Protein AF-A0A432JPH2-F1 (afdb_monomer_lite)

Sequence (101 aa):
M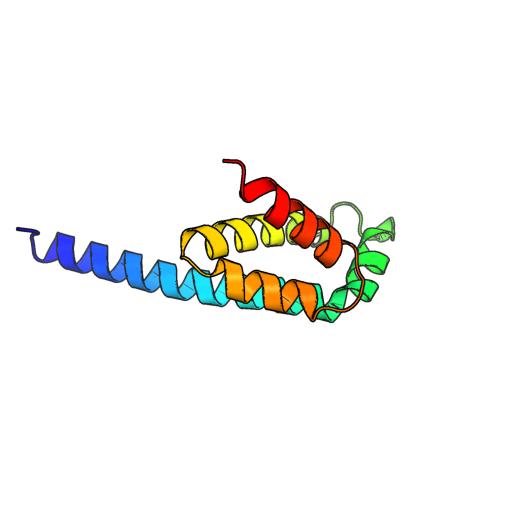LSDDQAVHVLRALDALDELEVAAFKLVRAELACGPVIDGLIADPLTEGSRLDLLCLADTVAADLLVAVGRRDSLLRLVEAAPAGSARDALADHLIGSDSA

pLDDT: mean 91.61, std 8.71, range [46.66, 98.19]

Foldseek 3Di:
DDDPVRVVVVVVVVVVLVVLLVVLVVLLLVCLQCAVVLQVLVPDPVCPPHCSVVSLVSNLVSQVSCVVVPNLVVSLVSLVPGDDHDSSVVSVVSSVVVVVD

Secondary structure (DSSP, 8-state):
---HHHHHHHHHHHHHHHHHHHHHHHHHHHHHHTHHHHHHHHTSGGGTTSHHHHHHHHHHHHHHHHHHTT-HHHHHHHHHHSPS-HHHHHHHHHHHHGGG-

Structure (mmCIF, N/CA/C/O backbone):
data_AF-A0A432JPH2-F1
#
_entry.id   AF-A0A432JPH2-F1
#
loop_
_atom_site.group_PDB
_atom_site.id
_atom_site.type_symbol
_atom_site.label_atom_id
_atom_site.label_alt_id
_atom_site.label_comp_id
_atom_site.label_asym_id
_atom_site.label_entity_id
_atom_site.label_seq_id
_atom_site.pdbx_PDB_ins_code
_atom_site.Cartn_x
_atom_site.Cartn_y
_atom_site.Cartn_z
_atom_site.occupancy
_atom_site.B_iso_or_equiv
_atom_site.auth_seq_id
_atom_site.auth_comp_id
_atom_site.auth_asym_id
_atom_site.auth_atom_id
_atom_site.pdbx_PDB_model_num
ATOM 1 N N . MET A 1 1 ? -15.441 4.207 31.258 1.00 83.31 1 MET A N 1
ATOM 2 C CA . MET A 1 1 ? -16.316 3.658 30.201 1.00 83.31 1 MET A CA 1
ATOM 3 C C . MET A 1 1 ? -16.439 4.709 29.117 1.00 83.31 1 MET A C 1
ATOM 5 O O . MET A 1 1 ? -16.495 5.881 29.473 1.00 83.31 1 MET A O 1
ATOM 9 N N . LEU A 1 2 ? -16.408 4.307 27.846 1.00 89.50 2 LEU A N 1
ATOM 10 C CA . LEU A 1 2 ? -16.673 5.208 26.719 1.00 89.50 2 LEU A CA 1
ATOM 11 C C . LEU A 1 2 ? -18.163 5.574 26.700 1.00 89.50 2 LEU A C 1
ATOM 13 O O . LEU A 1 2 ? -18.986 4.747 27.094 1.00 89.50 2 LEU A O 1
ATOM 17 N N . SER A 1 3 ? -18.501 6.787 26.261 1.00 96.75 3 SER A N 1
ATOM 18 C CA . SER A 1 3 ? -19.881 7.104 25.878 1.00 96.75 3 SER A CA 1
ATOM 19 C C . SER A 1 3 ? -20.249 6.411 24.563 1.00 96.75 3 SER A C 1
ATOM 21 O O . SER A 1 3 ? -19.365 6.023 23.795 1.00 96.75 3 SER A O 1
ATOM 23 N N . ASP A 1 4 ? -21.546 6.301 24.277 1.00 96.06 4 ASP A N 1
ATOM 24 C CA . ASP A 1 4 ? -22.032 5.698 23.030 1.00 96.06 4 ASP A CA 1
ATOM 25 C C . ASP A 1 4 ? -21.461 6.414 21.792 1.00 96.06 4 ASP A C 1
ATOM 27 O O . ASP A 1 4 ? -20.964 5.762 20.876 1.00 96.06 4 ASP A O 1
ATOM 31 N N . ASP A 1 5 ? -21.406 7.751 21.800 1.00 96.69 5 ASP A N 1
ATOM 32 C CA . ASP A 1 5 ? -20.808 8.533 20.708 1.00 96.69 5 ASP A CA 1
ATOM 33 C C . ASP A 1 5 ? -19.310 8.240 20.536 1.00 96.69 5 ASP A C 1
ATOM 35 O O . ASP A 1 5 ? -18.822 8.075 19.415 1.00 96.69 5 ASP A O 1
ATOM 39 N N . GLN A 1 6 ? -18.565 8.133 21.642 1.00 97.88 6 GLN A N 1
ATOM 40 C CA . GLN A 1 6 ? -17.144 7.783 21.596 1.00 97.88 6 GLN A CA 1
ATOM 41 C C . GLN A 1 6 ? -16.942 6.371 21.039 1.00 97.88 6 GLN A C 1
ATOM 43 O O . GLN A 1 6 ? -16.044 6.165 20.226 1.00 97.88 6 GLN A O 1
ATOM 48 N N . ALA A 1 7 ? -17.786 5.413 21.431 1.00 97.56 7 ALA A N 1
ATOM 49 C CA . ALA A 1 7 ? -17.740 4.055 20.904 1.00 97.56 7 ALA A CA 1
ATOM 50 C C . ALA A 1 7 ? -18.010 4.025 19.389 1.00 97.56 7 ALA A C 1
ATOM 52 O O . ALA A 1 7 ? -17.266 3.381 18.651 1.00 97.56 7 ALA A O 1
ATOM 53 N N . VAL A 1 8 ? -19.003 4.780 18.903 1.00 97.56 8 VAL A N 1
ATOM 54 C CA . VAL A 1 8 ? -19.297 4.905 17.463 1.00 97.56 8 VAL A CA 1
ATOM 55 C C . VAL A 1 8 ? -18.115 5.499 16.696 1.00 97.56 8 VAL A C 1
ATOM 57 O O . VAL A 1 8 ? -17.775 5.015 15.616 1.00 97.56 8 VAL A O 1
ATOM 60 N N . HIS A 1 9 ? -17.466 6.534 17.232 1.00 97.81 9 HIS A N 1
ATOM 61 C CA . HIS A 1 9 ? -16.297 7.132 1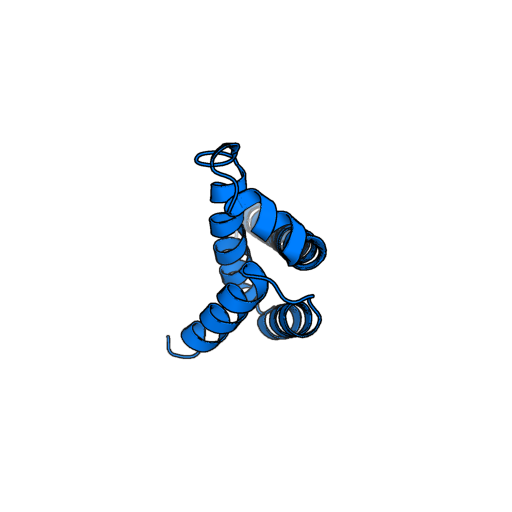6.586 1.00 97.81 9 HIS A CA 1
ATOM 62 C C . HIS A 1 9 ? -15.094 6.187 16.537 1.00 97.81 9 HIS A C 1
ATOM 64 O O . HIS A 1 9 ? -14.405 6.153 15.519 1.00 97.81 9 HIS A O 1
ATOM 70 N N . VAL A 1 10 ? -14.868 5.397 17.589 1.00 97.69 10 VAL A N 1
ATOM 71 C CA . VAL A 1 10 ? -13.818 4.370 17.595 1.00 97.69 10 VAL A CA 1
ATOM 72 C C . VAL A 1 10 ? -14.097 3.308 16.535 1.00 97.69 10 VAL A C 1
ATOM 74 O O . VAL A 1 10 ? -13.204 3.013 15.749 1.00 97.69 10 VAL A O 1
ATOM 77 N N . LEU A 1 11 ? -15.324 2.784 16.455 1.00 98.12 11 LEU A N 1
ATOM 78 C CA . LEU A 1 11 ? -15.683 1.780 15.446 1.00 98.12 11 LEU A CA 1
ATOM 79 C C . LEU A 1 11 ? -15.455 2.297 14.021 1.00 98.12 11 LEU A C 1
ATOM 81 O O . LEU A 1 11 ? -14.791 1.634 13.238 1.00 98.12 11 LEU A O 1
ATOM 85 N N . ARG A 1 12 ? -15.878 3.530 13.719 1.00 98.12 12 ARG A N 1
ATOM 86 C CA . ARG A 1 12 ? -15.630 4.153 12.406 1.00 98.12 12 ARG A CA 1
ATOM 87 C C . ARG A 1 12 ? -14.145 4.310 12.081 1.00 98.12 12 ARG A C 1
ATOM 89 O O . ARG A 1 12 ? -13.763 4.202 10.923 1.00 98.12 12 ARG A O 1
ATOM 96 N N . ALA A 1 13 ? -13.319 4.621 13.079 1.00 97.75 13 ALA A N 1
ATOM 97 C CA . ALA A 1 13 ? -11.879 4.734 12.878 1.00 97.75 13 ALA A CA 1
ATOM 98 C C . ALA A 1 13 ? -11.244 3.367 12.582 1.00 97.75 13 ALA A C 1
ATOM 100 O O . ALA A 1 13 ? -10.348 3.290 11.748 1.00 97.75 13 ALA A O 1
ATOM 101 N N . LEU A 1 14 ? -11.723 2.302 13.232 1.00 97.00 14 LEU A N 1
ATOM 102 C CA . LEU A 1 14 ? -11.289 0.931 12.957 1.00 97.00 14 LEU A CA 1
ATOM 103 C C . LEU A 1 14 ? -11.721 0.481 11.555 1.00 97.00 14 LEU A C 1
ATOM 105 O O . LEU A 1 14 ? -10.878 0.009 10.802 1.00 97.00 14 LEU A O 1
ATOM 109 N N . ASP A 1 15 ? -12.972 0.738 11.166 1.00 98.12 15 ASP A N 1
ATOM 110 C CA . ASP A 1 15 ? -13.462 0.448 9.810 1.00 98.12 15 ASP A CA 1
ATOM 111 C C . ASP A 1 15 ? -12.613 1.169 8.743 1.00 98.12 15 ASP A C 1
ATOM 113 O O . ASP A 1 15 ? -12.232 0.588 7.728 1.00 98.12 15 ASP A O 1
ATOM 117 N N . ALA A 1 16 ? -12.249 2.433 8.989 1.00 97.88 16 ALA A N 1
ATOM 118 C CA . ALA A 1 16 ? -11.392 3.195 8.083 1.00 97.88 16 ALA A CA 1
ATOM 119 C C . ALA A 1 16 ? -9.958 2.639 8.000 1.00 97.88 16 ALA A C 1
ATOM 121 O O . ALA A 1 16 ? -9.338 2.719 6.939 1.00 97.88 16 ALA A O 1
ATOM 122 N N . LEU A 1 17 ? -9.419 2.077 9.090 1.00 97.06 17 LEU A N 1
ATOM 123 C CA . LEU A 1 17 ? -8.118 1.399 9.063 1.00 97.06 17 LEU A CA 1
ATOM 124 C C . LEU A 1 17 ? -8.175 0.119 8.226 1.00 97.06 17 LEU A C 1
ATOM 126 O O . LEU A 1 17 ? -7.250 -0.120 7.451 1.00 97.06 17 LEU A O 1
ATOM 130 N N . ASP A 1 18 ? -9.261 -0.649 8.318 1.00 97.50 18 ASP A N 1
ATOM 131 C CA . ASP A 1 18 ? -9.459 -1.846 7.495 1.00 97.50 18 ASP A CA 1
ATOM 132 C C . ASP A 1 18 ? -9.540 -1.485 6.001 1.00 97.50 18 ASP A C 1
ATOM 134 O O . ASP A 1 18 ? -8.896 -2.117 5.157 1.00 97.50 18 ASP A O 1
ATOM 138 N N . GLU A 1 19 ? -10.276 -0.425 5.653 1.00 98.06 19 GLU A N 1
ATOM 139 C CA . GLU A 1 19 ? -10.339 0.080 4.275 1.00 98.06 19 GLU A CA 1
ATOM 140 C C . GLU A 1 19 ? -8.964 0.533 3.763 1.00 98.06 19 GLU A C 1
ATOM 142 O O . GLU A 1 19 ? -8.595 0.254 2.614 1.00 98.06 19 GLU A O 1
ATOM 147 N N . LEU A 1 20 ? -8.186 1.203 4.616 1.00 97.00 20 LEU A N 1
ATOM 148 C CA . LEU A 1 20 ? -6.855 1.680 4.268 1.00 97.00 20 LEU A CA 1
ATOM 149 C C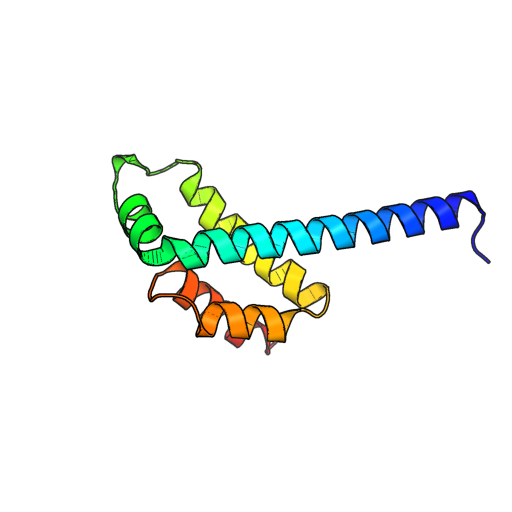 . LEU A 1 20 ? -5.858 0.519 4.100 1.00 97.00 20 LEU A C 1
ATOM 151 O O . LEU A 1 20 ? -5.074 0.542 3.151 1.00 97.00 20 LEU A O 1
ATOM 155 N N . GLU A 1 21 ? -5.930 -0.525 4.936 1.00 98.06 21 GLU A N 1
ATOM 156 C CA . GLU A 1 21 ? -5.152 -1.765 4.774 1.00 98.06 21 GLU A CA 1
ATOM 157 C C . GLU A 1 21 ? -5.422 -2.401 3.399 1.00 98.06 21 GLU A C 1
ATOM 159 O O . GLU A 1 21 ? -4.493 -2.741 2.656 1.00 98.06 21 GLU A O 1
ATOM 164 N N . VAL A 1 22 ? -6.699 -2.525 3.020 1.00 98.19 22 VAL A N 1
ATOM 165 C CA . VAL A 1 22 ? -7.098 -3.093 1.723 1.00 98.19 22 VAL A CA 1
ATOM 166 C C . VAL A 1 22 ? -6.577 -2.244 0.561 1.00 98.19 22 VAL A C 1
ATOM 168 O O . VAL A 1 22 ? -6.063 -2.789 -0.424 1.00 98.19 22 VAL A O 1
ATOM 171 N N . ALA A 1 23 ? -6.685 -0.918 0.661 1.00 97.75 23 ALA A N 1
ATOM 172 C CA . ALA A 1 23 ? -6.195 0.001 -0.360 1.00 97.75 23 ALA A CA 1
ATOM 173 C C . ALA A 1 23 ? -4.667 -0.071 -0.517 1.00 97.75 23 ALA A C 1
ATOM 175 O O . ALA A 1 23 ? -4.176 -0.131 -1.648 1.00 97.75 23 ALA A O 1
ATOM 176 N N . ALA A 1 24 ? -3.930 -0.138 0.593 1.00 97.62 24 ALA A N 1
ATOM 177 C CA . ALA A 1 24 ? -2.475 -0.252 0.604 1.00 97.62 24 ALA A CA 1
ATOM 178 C C . ALA A 1 24 ? -2.000 -1.536 -0.081 1.00 97.62 24 ALA A C 1
ATOM 180 O O . ALA A 1 24 ? -1.169 -1.489 -0.989 1.00 97.62 24 ALA A O 1
ATOM 181 N N . PHE A 1 25 ? -2.600 -2.682 0.255 1.00 98.00 25 PHE A N 1
ATOM 182 C CA . PHE A 1 25 ? -2.287 -3.931 -0.439 1.00 98.00 25 PHE A CA 1
ATOM 183 C C . PHE A 1 25 ? -2.614 -3.879 -1.927 1.00 98.00 25 PHE A C 1
ATOM 185 O O . PHE A 1 25 ? -1.872 -4.437 -2.735 1.00 98.00 25 PHE A O 1
ATOM 192 N N . LYS A 1 26 ? -3.730 -3.250 -2.306 1.00 97.19 26 LYS A N 1
ATOM 193 C CA . LYS A 1 26 ? -4.106 -3.114 -3.715 1.00 97.19 26 LYS A CA 1
ATOM 194 C C . LYS A 1 26 ? -3.067 -2.304 -4.490 1.00 97.19 26 LYS A C 1
ATOM 196 O O . LYS A 1 26 ? -2.726 -2.705 -5.600 1.00 97.19 26 LYS A O 1
ATOM 201 N N . LEU A 1 27 ? -2.585 -1.204 -3.913 1.00 95.69 27 LEU A N 1
ATOM 202 C CA . LEU A 1 27 ? -1.568 -0.347 -4.517 1.00 95.69 27 LEU A CA 1
ATOM 203 C C . LEU A 1 27 ? -0.253 -1.110 -4.703 1.00 95.69 27 LEU A C 1
ATOM 205 O O . LEU A 1 27 ? 0.164 -1.303 -5.843 1.00 95.69 27 LEU A O 1
ATOM 209 N N . VAL A 1 28 ? 0.315 -1.642 -3.616 1.00 95.75 28 VAL A N 1
ATOM 210 C CA . VAL A 1 28 ? 1.609 -2.346 -3.655 1.00 95.75 28 VAL A CA 1
ATOM 211 C C . VAL A 1 28 ? 1.559 -3.546 -4.601 1.00 95.75 28 VAL A C 1
ATOM 213 O O . VAL A 1 28 ? 2.465 -3.761 -5.398 1.00 95.75 28 VAL A O 1
ATOM 216 N N . ARG A 1 29 ? 0.470 -4.328 -4.591 1.00 95.81 29 ARG A N 1
ATOM 217 C CA . ARG A 1 29 ? 0.322 -5.457 -5.527 1.00 95.81 29 ARG A CA 1
ATOM 218 C C . ARG A 1 29 ? 0.293 -5.011 -6.983 1.00 95.81 29 ARG A C 1
ATOM 220 O O . ARG A 1 29 ? 0.869 -5.695 -7.824 1.00 95.81 29 ARG A O 1
ATOM 227 N N . ALA A 1 30 ? -0.426 -3.932 -7.288 1.00 93.94 30 ALA A N 1
ATOM 228 C CA . ALA A 1 30 ? -0.562 -3.452 -8.657 1.00 93.94 30 ALA A CA 1
ATOM 229 C C . ALA A 1 30 ? 0.775 -2.942 -9.200 1.00 93.94 30 ALA A C 1
ATOM 231 O O . ALA A 1 30 ? 1.126 -3.249 -10.337 1.00 93.94 30 ALA A O 1
ATOM 232 N N . GLU A 1 31 ? 1.527 -2.221 -8.376 1.00 93.56 31 GLU A N 1
ATOM 233 C CA . GLU A 1 31 ? 2.852 -1.734 -8.730 1.00 93.56 31 GLU A CA 1
ATOM 234 C C . GLU A 1 31 ? 3.851 -2.876 -8.910 1.00 93.56 31 GLU A C 1
ATOM 236 O O . GLU A 1 31 ? 4.434 -3.009 -9.984 1.00 93.56 31 GLU A O 1
ATOM 241 N N . LEU A 1 32 ? 3.966 -3.772 -7.923 1.00 94.56 32 LEU A N 1
ATOM 242 C CA . LEU A 1 32 ? 4.868 -4.923 -7.996 1.00 94.56 32 LEU A CA 1
ATOM 243 C C . LEU A 1 32 ? 4.577 -5.807 -9.217 1.00 94.56 32 LEU A C 1
ATOM 245 O O . LEU A 1 32 ? 5.499 -6.254 -9.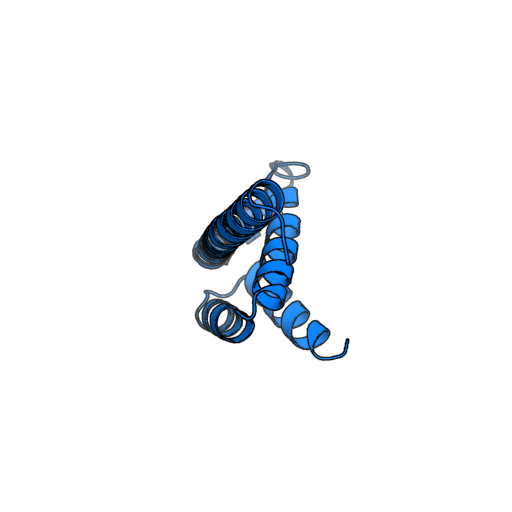897 1.00 94.56 32 LEU A O 1
ATOM 249 N N . ALA A 1 33 ? 3.302 -6.033 -9.548 1.00 94.00 33 ALA A N 1
ATOM 250 C CA . ALA A 1 33 ? 2.919 -6.799 -10.735 1.00 94.00 33 ALA A CA 1
ATOM 251 C C . ALA A 1 33 ? 3.339 -6.121 -12.054 1.00 94.00 33 ALA A C 1
ATOM 253 O O . ALA A 1 33 ? 3.542 -6.809 -13.055 1.00 94.00 33 ALA A O 1
ATOM 254 N N . CYS A 1 34 ? 3.471 -4.793 -12.057 1.00 90.31 34 CYS A N 1
ATOM 255 C CA . CYS A 1 34 ? 3.829 -3.990 -13.223 1.00 90.31 34 CYS A CA 1
ATOM 256 C C . CYS A 1 34 ? 5.297 -3.529 -13.221 1.00 90.31 34 CYS A C 1
ATOM 258 O O . CYS A 1 34 ? 5.649 -2.727 -14.083 1.00 90.31 34 CYS A O 1
ATOM 260 N N . GLY A 1 35 ? 6.142 -4.030 -12.308 1.00 87.69 35 GLY A N 1
ATOM 261 C CA . GLY A 1 35 ? 7.492 -3.512 -12.026 1.00 87.69 35 GLY A CA 1
ATOM 262 C C . GLY A 1 35 ? 8.300 -3.080 -13.260 1.00 87.69 35 GLY A C 1
ATOM 263 O O . GLY A 1 35 ? 8.541 -1.887 -13.416 1.00 87.69 35 GLY A O 1
ATOM 264 N N . PRO A 1 36 ? 8.619 -3.980 -14.213 1.00 88.94 36 PRO A N 1
ATOM 265 C CA . PRO A 1 36 ? 9.409 -3.617 -15.395 1.00 88.94 36 PRO A CA 1
ATOM 266 C C . PRO A 1 36 ? 8.778 -2.535 -16.284 1.00 88.94 36 PRO A C 1
ATOM 268 O O . PRO A 1 36 ? 9.483 -1.780 -16.951 1.00 88.94 36 PRO A O 1
ATOM 271 N N . VAL A 1 37 ? 7.443 -2.474 -16.332 1.00 92.50 37 VAL A N 1
ATOM 272 C CA . VAL A 1 37 ? 6.716 -1.458 -17.105 1.00 92.50 37 VAL A CA 1
ATOM 273 C C . VAL A 1 37 ? 6.803 -0.110 -16.399 1.00 92.50 37 VAL A C 1
ATOM 275 O O . VAL A 1 37 ? 7.062 0.895 -17.052 1.00 92.50 37 VAL A O 1
ATOM 278 N N . ILE A 1 38 ? 6.611 -0.091 -15.079 1.00 89.31 38 ILE A N 1
ATOM 279 C CA . ILE A 1 38 ? 6.710 1.124 -14.267 1.00 89.31 38 ILE A CA 1
ATOM 280 C C . ILE A 1 38 ? 8.137 1.672 -14.300 1.00 89.31 38 ILE A C 1
ATOM 282 O O . ILE A 1 38 ? 8.303 2.859 -14.555 1.00 89.31 38 ILE A O 1
ATOM 286 N N . ASP A 1 39 ? 9.153 0.816 -14.176 1.00 89.94 39 ASP A N 1
ATOM 287 C CA . ASP A 1 39 ? 10.563 1.205 -14.296 1.00 89.94 39 ASP A CA 1
ATOM 288 C C . ASP A 1 39 ? 10.852 1.879 -15.642 1.00 89.94 39 ASP A C 1
ATOM 290 O O . ASP A 1 39 ? 11.483 2.934 -15.703 1.00 89.94 39 ASP A O 1
ATOM 294 N N . GLY A 1 40 ? 10.359 1.285 -16.734 1.00 90.06 40 GLY A N 1
ATOM 295 C CA . GLY A 1 40 ? 10.509 1.848 -18.072 1.00 90.06 40 GLY A CA 1
ATOM 296 C C . GLY A 1 40 ? 9.808 3.197 -18.230 1.00 90.06 40 GLY A C 1
ATOM 297 O O . GLY A 1 40 ? 10.344 4.080 -18.893 1.00 90.06 40 GLY A O 1
ATOM 298 N N . LEU A 1 41 ? 8.637 3.365 -17.608 1.00 90.88 41 LEU A N 1
ATOM 299 C CA . LEU A 1 41 ? 7.921 4.637 -17.607 1.00 90.88 41 LEU A CA 1
ATOM 300 C C . LEU A 1 41 ? 8.671 5.692 -16.788 1.00 90.88 41 LEU A C 1
ATOM 302 O O . LEU A 1 41 ? 8.889 6.775 -17.308 1.00 90.88 41 LEU A O 1
ATOM 306 N N . ILE A 1 42 ? 9.125 5.377 -15.571 1.00 88.19 42 ILE A N 1
ATOM 307 C CA . ILE A 1 42 ? 9.885 6.298 -14.705 1.00 88.19 42 ILE A CA 1
ATOM 308 C C . ILE A 1 42 ? 11.181 6.762 -15.382 1.00 88.19 42 ILE A C 1
ATOM 310 O O . ILE A 1 42 ? 11.570 7.920 -15.261 1.00 88.19 42 ILE A O 1
ATOM 314 N N . ALA A 1 43 ? 11.854 5.871 -16.114 1.00 89.50 43 ALA A N 1
ATOM 315 C CA . ALA A 1 43 ? 13.069 6.210 -16.848 1.00 89.50 43 ALA A CA 1
ATOM 316 C C . ALA A 1 43 ? 12.817 7.072 -18.103 1.00 89.50 43 ALA A C 1
ATOM 318 O O . ALA A 1 43 ? 13.776 7.595 -18.677 1.00 89.50 43 ALA A O 1
ATOM 319 N N . ASP A 1 44 ? 11.565 7.205 -18.555 1.00 92.19 44 ASP A N 1
ATOM 320 C CA . ASP A 1 44 ? 11.191 8.033 -19.701 1.00 92.19 44 ASP A CA 1
ATOM 321 C C . ASP A 1 44 ? 11.068 9.513 -19.278 1.00 92.19 44 ASP A C 1
ATOM 323 O O . ASP A 1 44 ? 10.169 9.851 -18.502 1.00 92.19 44 ASP A O 1
ATOM 327 N N . PRO A 1 45 ? 11.893 10.430 -19.829 1.00 89.94 45 PRO A N 1
ATOM 328 C CA . PRO A 1 45 ? 11.822 11.862 -19.523 1.00 89.94 45 PRO A CA 1
ATOM 329 C C . PRO A 1 45 ? 10.456 12.500 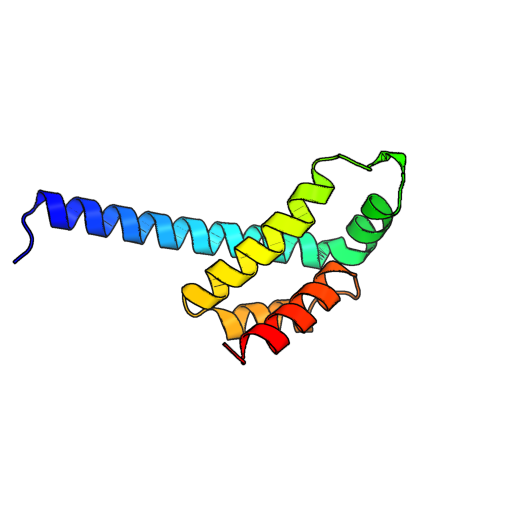-19.802 1.00 89.94 45 PRO A C 1
ATOM 331 O O . PRO A 1 45 ? 10.146 13.561 -19.269 1.00 89.94 45 PRO A O 1
ATOM 334 N N . LEU A 1 46 ? 9.622 11.887 -20.649 1.00 93.38 46 LEU A N 1
ATOM 335 C CA . LEU A 1 46 ? 8.267 12.369 -20.920 1.00 93.38 46 LEU A CA 1
ATOM 336 C C . LEU A 1 46 ? 7.293 12.125 -19.762 1.00 93.38 46 LEU A C 1
ATOM 338 O O . LEU A 1 46 ? 6.198 12.692 -19.771 1.00 93.38 46 LEU A O 1
ATOM 342 N N . THR A 1 47 ? 7.657 11.285 -18.792 1.00 87.38 47 THR A N 1
ATOM 343 C CA . THR A 1 47 ? 6.838 11.018 -17.605 1.00 87.38 47 THR A CA 1
ATOM 344 C C . THR A 1 47 ? 7.359 11.701 -16.339 1.00 87.38 47 THR A C 1
ATOM 346 O O . THR A 1 47 ? 6.720 11.594 -15.289 1.00 87.38 47 THR A O 1
ATOM 349 N N . GLU A 1 48 ? 8.458 12.453 -16.436 1.00 84.56 48 GLU A N 1
ATOM 350 C CA . GLU A 1 48 ? 9.001 13.240 -15.329 1.00 84.56 48 GLU A CA 1
ATOM 351 C C . GLU A 1 48 ? 7.957 14.250 -14.817 1.00 84.56 48 GLU A C 1
ATOM 353 O O . GLU A 1 48 ? 7.307 14.957 -15.595 1.00 84.56 48 GLU A O 1
ATOM 358 N N . GLY A 1 49 ? 7.753 14.307 -13.499 1.00 81.50 49 GLY A N 1
ATOM 359 C CA . GLY A 1 49 ? 6.743 15.165 -12.877 1.00 81.50 49 GLY A CA 1
ATOM 360 C C . GLY A 1 49 ? 5.309 14.644 -13.021 1.00 81.50 49 GLY A C 1
ATOM 361 O O . GLY A 1 49 ? 4.353 15.363 -12.707 1.00 81.50 49 GLY A O 1
ATOM 362 N N . SER A 1 50 ? 5.123 13.419 -13.522 1.00 87.94 50 SER A N 1
ATOM 363 C CA . SER A 1 50 ? 3.807 12.796 -13.633 1.00 87.94 50 SER A CA 1
ATOM 364 C C . SER A 1 50 ? 3.349 12.174 -12.310 1.00 87.94 50 SER A C 1
ATOM 366 O O . SER A 1 50 ? 4.047 12.137 -11.301 1.00 87.94 50 SER A O 1
ATOM 368 N N . ARG A 1 51 ? 2.133 11.618 -12.310 1.00 84.56 51 ARG A N 1
ATOM 369 C CA . ARG A 1 51 ? 1.605 10.877 -11.155 1.00 84.56 51 ARG A CA 1
ATOM 370 C C . ARG A 1 51 ? 2.369 9.578 -10.859 1.00 84.56 51 ARG A C 1
ATOM 372 O O . ARG A 1 51 ? 2.059 8.960 -9.846 1.00 84.56 51 ARG A O 1
ATOM 379 N N . LEU A 1 52 ? 3.315 9.164 -11.706 1.00 85.62 52 LEU A N 1
ATOM 380 C CA . LEU A 1 52 ? 4.204 8.036 -11.419 1.00 85.62 52 LEU A CA 1
ATOM 381 C C . LEU A 1 52 ? 5.172 8.360 -10.277 1.00 85.62 52 LEU A C 1
ATOM 383 O O . LEU A 1 52 ? 5.379 7.507 -9.426 1.00 85.62 52 LEU A O 1
ATOM 387 N N . ASP A 1 53 ? 5.631 9.608 -10.156 1.00 83.00 53 ASP A N 1
ATOM 388 C CA . ASP A 1 53 ? 6.466 10.028 -9.020 1.00 83.00 53 ASP A CA 1
ATOM 389 C C . ASP A 1 53 ? 5.710 9.896 -7.688 1.00 83.00 53 ASP A C 1
ATOM 391 O O . ASP A 1 53 ? 6.272 9.533 -6.658 1.00 83.00 53 ASP A O 1
ATOM 395 N N . LEU A 1 54 ? 4.394 10.152 -7.710 1.00 85.44 54 LEU A N 1
ATOM 396 C CA . LEU A 1 54 ? 3.527 9.946 -6.548 1.00 85.44 54 LEU A CA 1
ATOM 397 C C . LEU A 1 54 ? 3.316 8.466 -6.229 1.00 85.44 54 LEU A C 1
ATOM 399 O O . LEU A 1 54 ? 3.031 8.151 -5.077 1.00 85.44 54 LEU A O 1
ATOM 403 N N . LEU A 1 55 ? 3.418 7.574 -7.218 1.00 87.12 55 LEU A N 1
ATOM 404 C CA . LEU A 1 55 ? 3.274 6.138 -7.001 1.00 87.12 55 LEU A CA 1
ATOM 405 C C . LEU A 1 55 ? 4.430 5.614 -6.137 1.00 87.12 55 LEU A C 1
ATOM 407 O O . LEU A 1 55 ? 4.146 5.025 -5.101 1.00 87.12 55 LEU A O 1
ATOM 411 N N . CYS A 1 56 ? 5.672 5.990 -6.466 1.00 81.75 56 CYS A N 1
ATOM 4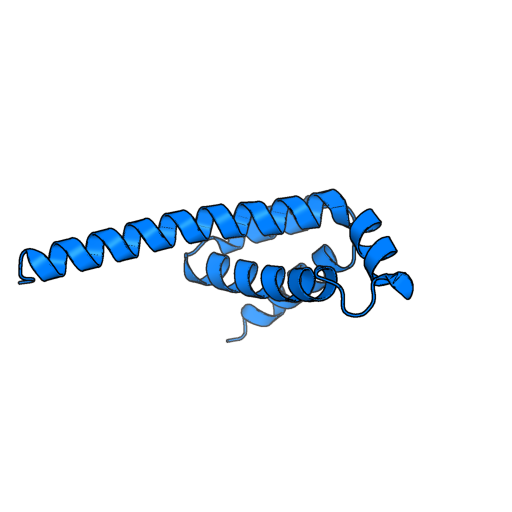12 C CA . CYS A 1 56 ? 6.890 5.648 -5.711 1.00 81.75 56 CYS A CA 1
ATOM 413 C C . CYS A 1 56 ? 6.975 6.267 -4.304 1.00 81.75 56 CYS A C 1
ATOM 415 O O . CYS A 1 56 ? 7.889 5.981 -3.539 1.00 81.75 56 CYS A O 1
ATOM 417 N N . LEU A 1 57 ? 6.108 7.230 -3.982 1.00 85.38 57 LEU A N 1
ATOM 418 C CA . LEU A 1 57 ? 5.971 7.747 -2.617 1.00 85.38 57 LEU A CA 1
ATOM 419 C C . LEU A 1 57 ? 4.833 7.033 -1.890 1.00 85.38 57 LEU A C 1
ATOM 421 O O . LEU A 1 57 ? 4.921 6.736 -0.697 1.00 85.38 57 LEU A O 1
ATOM 425 N N . ALA A 1 58 ? 3.733 6.790 -2.602 1.00 90.31 58 ALA A N 1
ATOM 426 C CA . ALA A 1 58 ? 2.552 6.155 -2.051 1.00 90.31 58 ALA A CA 1
ATOM 427 C C . ALA A 1 58 ? 2.793 4.682 -1.697 1.00 90.31 58 ALA A C 1
ATOM 429 O O . ALA A 1 58 ? 2.159 4.194 -0.765 1.00 90.31 58 ALA A O 1
ATOM 430 N N . ASP A 1 59 ? 3.691 3.987 -2.393 1.00 91.50 59 ASP A N 1
ATOM 431 C CA . ASP A 1 59 ? 4.051 2.594 -2.122 1.00 91.50 59 ASP A CA 1
ATOM 432 C C . ASP A 1 59 ? 4.791 2.411 -0.796 1.00 91.50 59 ASP A C 1
ATOM 434 O O . ASP A 1 59 ? 4.466 1.512 -0.023 1.00 91.50 59 ASP A O 1
ATOM 438 N N . THR A 1 60 ? 5.694 3.330 -0.476 1.00 91.12 60 THR A N 1
ATOM 439 C CA . THR A 1 60 ? 6.463 3.355 0.762 1.00 91.12 60 THR A CA 1
ATOM 440 C C . THR A 1 60 ? 5.543 3.710 1.928 1.00 91.12 60 THR A C 1
ATOM 442 O O . THR A 1 60 ? 5.548 3.033 2.953 1.00 91.12 60 THR A O 1
ATOM 445 N N . VAL A 1 61 ? 4.650 4.692 1.747 1.00 94.56 61 VAL A N 1
ATOM 446 C CA . VAL A 1 61 ? 3.614 5.018 2.746 1.00 94.56 61 VAL A CA 1
ATOM 447 C C . VAL A 1 61 ? 2.649 3.845 2.950 1.00 94.56 61 VAL A C 1
ATOM 449 O O . VAL A 1 61 ? 2.259 3.544 4.080 1.00 94.56 61 VAL A O 1
ATOM 452 N N . ALA A 1 62 ? 2.261 3.160 1.872 1.00 96.50 62 ALA A N 1
ATOM 453 C CA . ALA A 1 62 ? 1.437 1.961 1.950 1.00 96.50 62 ALA A CA 1
ATOM 454 C C . ALA A 1 62 ? 2.169 0.831 2.688 1.00 96.50 62 ALA A C 1
ATOM 456 O O . ALA A 1 62 ? 1.556 0.146 3.505 1.00 96.50 62 ALA A O 1
ATOM 457 N N . ALA A 1 63 ? 3.470 0.659 2.452 1.00 95.56 63 ALA A N 1
ATOM 458 C CA . ALA A 1 63 ? 4.299 -0.309 3.156 1.00 95.56 63 ALA A CA 1
ATOM 459 C C . ALA A 1 63 ? 4.381 -0.006 4.659 1.00 95.56 63 ALA A C 1
ATOM 461 O O . ALA A 1 63 ? 4.115 -0.901 5.463 1.00 95.56 63 ALA A O 1
ATOM 462 N N . ASP A 1 64 ? 4.651 1.243 5.042 1.00 95.38 64 ASP A N 1
ATOM 463 C CA . ASP A 1 64 ? 4.699 1.676 6.445 1.00 95.38 64 ASP A CA 1
ATOM 464 C C . ASP A 1 64 ? 3.373 1.433 7.163 1.00 95.38 64 ASP A C 1
ATOM 466 O O . ASP A 1 64 ? 3.341 0.894 8.271 1.00 95.38 64 ASP A O 1
ATOM 470 N N . LEU A 1 65 ? 2.257 1.769 6.512 1.00 96.06 65 LEU A N 1
ATOM 471 C CA . LEU A 1 65 ? 0.934 1.475 7.043 1.00 96.06 65 LEU A CA 1
ATOM 472 C C . LEU A 1 65 ? 0.738 -0.029 7.252 1.00 96.06 65 LEU A C 1
ATOM 474 O O . LEU A 1 65 ? 0.286 -0.438 8.320 1.00 96.06 65 LEU A O 1
ATOM 478 N N . LEU A 1 66 ? 1.063 -0.850 6.249 1.00 97.19 66 LEU A N 1
ATOM 479 C CA . LEU A 1 66 ? 0.933 -2.305 6.341 1.00 97.19 66 LEU A CA 1
ATOM 480 C C . LEU A 1 66 ? 1.786 -2.864 7.485 1.00 97.19 66 LEU A C 1
ATOM 482 O O . LEU A 1 66 ? 1.332 -3.747 8.211 1.00 97.19 66 LEU A O 1
ATOM 486 N N . VAL A 1 67 ? 2.991 -2.339 7.697 1.00 95.94 67 VAL A N 1
ATOM 487 C CA . VAL A 1 67 ? 3.816 -2.692 8.858 1.00 95.94 67 VAL A CA 1
ATOM 488 C C . VAL A 1 67 ? 3.118 -2.286 10.158 1.00 95.94 67 VAL A C 1
ATOM 490 O O . VAL A 1 67 ? 2.975 -3.128 11.047 1.00 95.94 67 VAL A O 1
ATOM 493 N N . ALA A 1 68 ? 2.605 -1.057 10.249 1.00 95.12 68 ALA A N 1
ATOM 494 C CA . ALA A 1 68 ? 1.929 -0.539 11.438 1.00 95.12 68 ALA A CA 1
ATOM 495 C C . ALA A 1 68 ? 0.673 -1.343 11.829 1.00 95.12 68 ALA A C 1
ATOM 497 O O . ALA A 1 68 ? 0.417 -1.531 13.017 1.00 95.12 68 ALA A O 1
ATOM 498 N N . VAL A 1 69 ? -0.082 -1.874 10.857 1.00 95.12 69 VAL A N 1
ATOM 499 C CA . VAL A 1 69 ? -1.249 -2.749 11.112 1.00 95.12 69 VAL A CA 1
ATOM 500 C C . VAL A 1 69 ? -0.889 -4.241 11.244 1.00 95.12 69 VAL A C 1
ATOM 502 O O . VAL A 1 69 ? -1.762 -5.112 11.272 1.00 95.12 69 VAL A O 1
ATOM 505 N N . GLY A 1 70 ? 0.403 -4.573 11.343 1.00 94.75 70 GLY A N 1
ATOM 506 C CA . GLY A 1 70 ? 0.875 -5.936 11.601 1.00 94.75 70 GLY A CA 1
ATOM 507 C C . GLY A 1 70 ? 0.799 -6.861 10.383 1.00 94.75 70 GLY A C 1
ATOM 508 O O . GLY A 1 70 ? 0.501 -8.050 10.515 1.00 94.75 70 GLY A O 1
ATOM 509 N N . ARG A 1 71 ? 1.027 -6.332 9.177 1.00 97.06 71 ARG A N 1
ATOM 510 C CA . ARG A 1 71 ? 0.993 -7.075 7.901 1.00 97.06 71 ARG A CA 1
ATOM 511 C C . ARG A 1 71 ? 2.353 -7.258 7.236 1.00 97.06 71 ARG A C 1
ATOM 513 O O . ARG A 1 71 ? 2.411 -7.712 6.092 1.00 97.06 71 ARG A O 1
ATOM 520 N N . ARG A 1 72 ? 3.440 -7.003 7.964 1.00 95.50 72 ARG A N 1
ATOM 521 C CA . ARG A 1 72 ? 4.821 -7.107 7.474 1.00 95.50 72 ARG A CA 1
ATOM 522 C C . ARG A 1 72 ? 5.130 -8.429 6.764 1.00 95.50 72 ARG A C 1
ATOM 524 O O . ARG A 1 72 ? 5.547 -8.402 5.615 1.00 95.50 72 ARG A O 1
ATOM 531 N N . ASP A 1 73 ? 4.821 -9.576 7.369 1.00 96.00 73 ASP A N 1
ATOM 532 C CA . ASP A 1 73 ? 5.082 -10.896 6.760 1.00 96.00 73 ASP A CA 1
ATOM 533 C C . ASP A 1 73 ? 4.299 -11.130 5.459 1.00 96.00 73 ASP A C 1
ATOM 535 O O . ASP A 1 73 ? 4.711 -11.879 4.573 1.00 96.00 73 ASP A O 1
ATOM 539 N N . SER A 1 74 ? 3.119 -10.524 5.335 1.00 96.88 74 SER A N 1
ATOM 540 C CA . SER A 1 74 ? 2.328 -10.615 4.105 1.00 96.88 74 SER A CA 1
ATOM 541 C C . SER A 1 74 ? 2.899 -9.720 3.013 1.00 96.88 74 SER A C 1
ATOM 543 O O . SER A 1 74 ? 2.906 -10.122 1.853 1.00 96.88 74 SER A O 1
ATOM 545 N N . LEU A 1 75 ? 3.403 -8.545 3.386 1.00 96.69 75 LEU A N 1
ATOM 546 C CA . LEU A 1 75 ? 4.101 -7.640 2.486 1.00 96.69 75 LEU A CA 1
ATOM 547 C C . LEU A 1 75 ? 5.438 -8.231 2.008 1.00 96.69 75 LEU A C 1
ATOM 549 O O . LEU A 1 75 ? 5.675 -8.258 0.805 1.00 96.69 75 LEU A O 1
ATOM 553 N N . LEU A 1 76 ? 6.252 -8.800 2.904 1.00 95.88 76 LEU A N 1
ATOM 554 C CA . LEU A 1 76 ? 7.509 -9.475 2.552 1.00 95.88 76 LEU A CA 1
ATOM 555 C C . LEU A 1 76 ? 7.287 -10.577 1.511 1.00 95.88 76 LEU A C 1
ATOM 557 O O . LEU A 1 76 ? 7.941 -10.586 0.474 1.00 95.88 76 LEU A O 1
ATOM 561 N N . ARG A 1 77 ? 6.279 -11.438 1.711 1.00 96.44 77 ARG A N 1
ATOM 562 C CA . ARG A 1 77 ? 5.923 -12.479 0.731 1.00 96.44 77 ARG A CA 1
ATOM 563 C C . ARG A 1 77 ? 5.499 -11.917 -0.628 1.00 96.44 77 ARG A C 1
ATOM 565 O O . ARG A 1 77 ? 5.725 -12.568 -1.644 1.00 96.44 77 ARG A O 1
ATOM 572 N N . LEU A 1 78 ? 4.857 -10.745 -0.664 1.00 96.31 78 LEU A N 1
ATOM 573 C CA . LEU A 1 78 ? 4.511 -10.086 -1.928 1.00 96.31 78 LEU A CA 1
ATOM 574 C C . LEU A 1 78 ? 5.761 -9.587 -2.650 1.00 96.31 78 LEU A C 1
ATOM 576 O O . LEU A 1 78 ? 5.886 -9.821 -3.848 1.00 96.31 78 LEU A O 1
ATOM 580 N N . VAL A 1 79 ? 6.680 -8.949 -1.924 1.00 96.19 79 VAL A N 1
ATOM 581 C CA . VAL A 1 79 ? 7.953 -8.452 -2.463 1.00 96.19 79 VAL A CA 1
ATOM 582 C C . VAL A 1 79 ? 8.814 -9.612 -2.976 1.00 96.19 79 VAL A C 1
ATOM 584 O O . VAL A 1 79 ? 9.311 -9.564 -4.097 1.00 96.19 79 VAL A O 1
ATOM 587 N N . GLU A 1 80 ? 8.927 -10.700 -2.212 1.00 95.19 80 GLU A N 1
ATOM 588 C CA . GLU A 1 80 ? 9.679 -11.901 -2.604 1.00 95.19 80 GLU A CA 1
ATOM 589 C C . GLU A 1 80 ? 9.128 -12.563 -3.875 1.00 95.19 80 GLU A C 1
ATOM 591 O O . GLU A 1 80 ? 9.897 -13.042 -4.712 1.00 95.19 80 GLU A O 1
ATOM 596 N N . ALA A 1 81 ? 7.801 -12.588 -4.032 1.00 95.56 81 ALA A N 1
ATOM 597 C CA . ALA A 1 81 ? 7.130 -13.193 -5.181 1.00 95.56 81 ALA A CA 1
ATOM 598 C C . ALA A 1 81 ? 7.054 -12.270 -6.412 1.00 95.56 81 ALA A C 1
ATOM 600 O O . ALA A 1 81 ? 6.662 -12.726 -7.490 1.00 95.56 81 ALA A O 1
ATOM 601 N N . ALA A 1 82 ? 7.385 -10.985 -6.267 1.00 95.25 82 ALA A N 1
ATOM 602 C CA . ALA A 1 82 ? 7.262 -10.010 -7.338 1.00 95.25 82 ALA A CA 1
ATOM 603 C C . ALA A 1 82 ? 8.325 -10.211 -8.438 1.00 95.25 82 ALA A C 1
ATOM 605 O O . ALA A 1 82 ? 9.452 -10.637 -8.155 1.00 95.25 82 ALA A O 1
ATOM 606 N N . PRO A 1 83 ? 8.015 -9.864 -9.702 1.00 92.06 83 PRO A N 1
ATOM 607 C CA . PRO A 1 83 ? 9.021 -9.697 -10.747 1.00 92.06 83 PRO A CA 1
ATOM 608 C C . PRO A 1 83 ? 10.156 -8.760 -10.311 1.00 92.06 83 PRO A C 1
ATOM 610 O O . PRO A 1 83 ? 9.979 -7.925 -9.426 1.00 92.06 83 PRO A O 1
ATOM 613 N N . ALA A 1 84 ? 11.324 -8.884 -10.944 1.00 90.12 84 ALA A N 1
ATOM 614 C CA . ALA A 1 84 ? 12.402 -7.919 -10.742 1.00 90.12 84 ALA A CA 1
ATOM 615 C C . ALA A 1 84 ? 11.942 -6.517 -11.175 1.00 90.12 84 ALA A C 1
ATOM 617 O O . ALA A 1 84 ? 11.309 -6.381 -12.226 1.00 90.12 84 ALA A O 1
ATOM 618 N N . GLY A 1 85 ? 12.266 -5.505 -10.374 1.00 91.19 85 GLY A N 1
ATOM 619 C CA . GLY A 1 85 ? 11.958 -4.110 -10.665 1.00 91.19 85 GLY A CA 1
ATOM 620 C C . GLY A 1 85 ? 12.338 -3.188 -9.510 1.00 91.19 85 GLY A C 1
ATOM 621 O O . GLY A 1 85 ? 12.479 -3.644 -8.374 1.00 91.19 85 GLY A O 1
ATOM 622 N N . SER A 1 86 ? 12.484 -1.896 -9.796 1.00 90.56 86 SER A N 1
ATOM 623 C CA . SER A 1 86 ? 13.008 -0.922 -8.829 1.00 90.56 86 SER A CA 1
ATOM 624 C C . SER A 1 86 ? 12.148 -0.808 -7.566 1.00 90.56 86 SER A C 1
ATOM 626 O O . SER A 1 86 ? 12.692 -0.790 -6.466 1.00 90.56 86 SER A O 1
ATOM 628 N N . ALA A 1 87 ? 10.817 -0.842 -7.700 1.00 91.25 87 ALA A N 1
ATOM 629 C CA . ALA A 1 87 ? 9.893 -0.816 -6.563 1.00 91.25 87 ALA A CA 1
ATOM 630 C C . ALA A 1 87 ? 10.060 -2.037 -5.642 1.00 91.25 87 ALA A C 1
ATOM 632 O O . ALA A 1 87 ? 10.024 -1.919 -4.420 1.00 91.25 87 ALA A O 1
ATOM 633 N N . ARG A 1 88 ? 10.300 -3.228 -6.211 1.00 94.31 88 ARG A N 1
ATOM 634 C CA . ARG A 1 88 ? 10.569 -4.439 -5.423 1.00 94.31 88 ARG A CA 1
ATOM 635 C C . ARG A 1 88 ? 11.846 -4.273 -4.601 1.00 94.31 88 ARG A C 1
ATOM 637 O O . ARG A 1 88 ? 11.837 -4.596 -3.415 1.00 94.31 88 ARG A O 1
ATOM 644 N N . ASP A 1 89 ? 12.920 -3.811 -5.233 1.00 93.81 89 ASP A N 1
ATOM 645 C CA . ASP A 1 89 ? 14.224 -3.666 -4.583 1.00 93.81 89 ASP A CA 1
ATOM 646 C C . ASP A 1 89 ? 14.169 -2.580 -3.496 1.00 93.81 89 ASP A C 1
ATOM 648 O O . ASP A 1 89 ? 14.582 -2.820 -2.364 1.00 93.81 89 ASP A O 1
ATOM 652 N N . ALA A 1 90 ? 13.544 -1.437 -3.795 1.00 92.19 90 ALA A N 1
ATOM 653 C CA . ALA A 1 90 ? 13.341 -0.351 -2.840 1.00 92.19 90 ALA A CA 1
ATOM 654 C C . ALA A 1 90 ? 12.506 -0.788 -1.627 1.00 92.19 90 ALA A C 1
ATOM 656 O O . ALA A 1 90 ? 12.887 -0.519 -0.487 1.00 92.19 90 ALA A O 1
ATOM 657 N N . LEU A 1 91 ? 11.399 -1.509 -1.843 1.00 93.81 91 LEU A N 1
ATOM 658 C CA . LEU A 1 91 ? 10.578 -2.033 -0.750 1.00 93.81 91 LEU A CA 1
ATOM 659 C C . LEU A 1 91 ? 11.311 -3.106 0.063 1.00 93.81 91 LEU A C 1
ATOM 661 O O . LEU A 1 91 ? 11.159 -3.146 1.283 1.00 93.81 91 LEU A O 1
ATOM 665 N N . ALA A 1 92 ? 12.112 -3.966 -0.573 1.00 94.62 92 ALA A N 1
ATOM 666 C CA . ALA A 1 92 ? 12.927 -4.949 0.139 1.00 94.62 92 ALA A CA 1
ATOM 667 C C . ALA A 1 92 ? 13.938 -4.261 1.070 1.00 94.62 92 ALA A C 1
ATOM 669 O O . ALA A 1 92 ? 14.003 -4.593 2.255 1.00 94.62 92 ALA A O 1
ATOM 670 N N . ASP A 1 93 ? 14.662 -3.263 0.561 1.00 93.06 93 ASP A N 1
ATOM 671 C CA . ASP A 1 93 ? 15.628 -2.481 1.337 1.00 93.06 93 ASP A CA 1
ATOM 672 C C . ASP A 1 93 ? 14.945 -1.709 2.476 1.00 93.06 93 ASP A C 1
ATOM 674 O O . ASP A 1 93 ? 15.410 -1.735 3.621 1.00 93.06 93 ASP A O 1
ATOM 678 N N . HIS A 1 94 ? 13.799 -1.081 2.193 1.00 90.62 94 HIS A N 1
ATOM 679 C CA . HIS A 1 94 ? 13.004 -0.352 3.184 1.00 90.62 94 HIS A CA 1
ATOM 680 C C . HIS A 1 94 ? 12.555 -1.255 4.334 1.00 90.62 94 HIS A C 1
ATOM 682 O O . HIS A 1 94 ? 12.673 -0.888 5.506 1.00 90.62 94 HIS A O 1
ATOM 688 N N . LEU A 1 95 ? 12.095 -2.470 4.019 1.00 89.12 95 LEU A N 1
ATOM 689 C CA . LEU A 1 95 ? 11.637 -3.441 5.013 1.00 89.12 95 LEU A CA 1
ATOM 690 C C . LEU A 1 95 ? 12.776 -4.016 5.855 1.00 89.12 95 LEU A C 1
ATOM 692 O O . LEU A 1 95 ? 12.539 -4.365 7.009 1.00 89.12 95 LEU A O 1
ATOM 696 N N . ILE A 1 96 ? 13.993 -4.106 5.316 1.00 88.81 96 ILE A N 1
ATOM 697 C CA . ILE A 1 96 ? 15.186 -4.501 6.080 1.00 88.81 96 ILE A CA 1
ATOM 698 C C . ILE A 1 96 ? 15.611 -3.366 7.022 1.00 88.81 96 ILE A C 1
ATOM 700 O O . ILE A 1 96 ? 15.934 -3.610 8.184 1.00 88.81 96 ILE A O 1
ATOM 704 N N . GLY A 1 97 ? 15.581 -2.115 6.552 1.00 79.25 97 GLY A N 1
ATOM 705 C CA . GLY A 1 97 ? 15.949 -0.945 7.355 1.00 79.25 97 GLY A CA 1
ATOM 706 C C . GLY A 1 97 ? 14.995 -0.673 8.524 1.00 79.25 97 GLY A C 1
ATOM 707 O O . GLY A 1 97 ? 15.433 -0.252 9.596 1.00 79.25 97 GLY A O 1
ATOM 708 N N . SER A 1 98 ? 13.706 -0.971 8.354 1.00 63.22 98 SER A N 1
ATOM 709 C CA . SER A 1 98 ? 12.675 -0.750 9.378 1.00 63.22 98 SER A CA 1
ATOM 710 C C . SER A 1 98 ? 12.691 -1.759 10.541 1.00 63.22 98 SER A C 1
ATOM 712 O O . SER A 1 98 ? 11.965 -1.562 11.508 1.00 63.22 98 SER A O 1
ATOM 714 N N . ASP A 1 99 ? 13.563 -2.778 10.525 1.00 59.47 99 ASP A N 1
ATOM 715 C CA . ASP A 1 99 ? 13.822 -3.655 11.689 1.00 59.47 99 ASP A CA 1
ATOM 716 C C . ASP A 1 99 ? 14.677 -2.999 12.787 1.00 59.47 99 ASP A C 1
ATOM 718 O O . ASP A 1 99 ? 14.815 -3.538 13.884 1.00 59.47 99 ASP A O 1
ATOM 722 N N . SER A 1 100 ? 15.304 -1.860 12.485 1.00 51.84 100 SER A N 1
ATOM 723 C CA . SER A 1 100 ? 16.288 -1.215 13.365 1.00 51.84 100 SER A CA 1
ATOM 724 C C . SER A 1 100 ? 15.733 -0.034 14.176 1.00 51.84 100 SER A C 1
ATOM 726 O O . SER A 1 100 ? 16.525 0.670 14.808 1.00 51.84 100 SER A O 1
ATOM 728 N N . ALA A 1 101 ? 14.416 0.205 14.148 1.00 46.66 101 ALA A N 1
ATOM 729 C CA . ALA A 1 101 ? 13.753 1.372 14.746 1.00 46.66 101 ALA A CA 1
ATOM 730 C C . ALA A 1 101 ? 12.754 1.005 15.853 1.00 46.66 101 ALA A C 1
ATOM 732 O O . ALA A 1 101 ? 12.016 0.008 15.690 1.00 46.66 101 ALA A O 1
#

Radius of gyration: 16.47 Å; chains: 1; bounding box: 38×28×51 Å